Protein AF-A0AAV0AV71-F1 (afdb_monomer_lite)

Structure (mmCIF, N/CA/C/O backbone):
data_AF-A0AAV0AV71-F1
#
_entry.id   AF-A0AAV0AV71-F1
#
loop_
_atom_site.group_PDB
_atom_site.id
_atom_site.type_symbol
_atom_site.label_atom_id
_atom_site.label_alt_id
_atom_site.label_comp_id
_atom_site.label_asym_id
_atom_site.label_entity_id
_atom_site.label_seq_id
_atom_site.pdbx_PDB_ins_code
_atom_site.Cartn_x
_atom_site.Cartn_y
_atom_site.Cartn_z
_atom_site.occupancy
_atom_site.B_iso_or_equiv
_atom_site.auth_seq_id
_atom_site.auth_comp_id
_atom_site.auth_asym_id
_atom_site.auth_atom_id
_atom_site.pdbx_PDB_model_num
ATOM 1 N N . ILE A 1 1 ? -23.114 0.532 -5.809 1.00 61.94 1 ILE A N 1
ATOM 2 C CA . ILE A 1 1 ? -22.536 0.211 -4.481 1.00 61.94 1 ILE A CA 1
ATOM 3 C C . ILE A 1 1 ? -23.398 0.849 -3.396 1.00 61.94 1 ILE A C 1
ATOM 5 O O . ILE A 1 1 ? -23.941 0.120 -2.581 1.00 61.94 1 ILE A O 1
ATOM 9 N N . GLU A 1 2 ? -23.683 2.148 -3.500 1.00 75.94 2 GLU A N 1
ATOM 10 C CA . GLU A 1 2 ? -24.551 2.881 -2.557 1.00 75.94 2 GLU A CA 1
ATOM 11 C C . GLU A 1 2 ? -25.981 2.319 -2.423 1.00 75.94 2 GLU A C 1
ATOM 13 O O . GLU A 1 2 ? -26.553 2.338 -1.340 1.00 75.94 2 GLU A O 1
ATOM 18 N N . GLY A 1 3 ? -26.539 1.711 -3.478 1.00 77.56 3 GLY A N 1
ATOM 19 C CA . GLY A 1 3 ? -27.846 1.034 -3.416 1.00 77.56 3 GLY A CA 1
ATOM 20 C C . GLY A 1 3 ? -27.905 -0.210 -2.511 1.00 77.56 3 GLY A C 1
ATOM 21 O O . GLY A 1 3 ? -28.996 -0.680 -2.211 1.00 77.56 3 GLY A O 1
ATOM 22 N N . TYR A 1 4 ? -26.756 -0.731 -2.066 1.00 83.75 4 TYR A N 1
ATOM 23 C CA . TYR A 1 4 ? -26.654 -1.842 -1.109 1.00 83.75 4 TYR A CA 1
ATOM 24 C C . TYR A 1 4 ? -26.337 -1.366 0.320 1.00 83.75 4 TYR A C 1
ATOM 26 O O . TYR A 1 4 ? -26.006 -2.185 1.173 1.00 83.75 4 TYR A O 1
ATOM 34 N N . GLY A 1 5 ? -26.403 -0.053 0.587 1.00 84.62 5 GLY A N 1
ATOM 35 C CA . GLY A 1 5 ? -26.072 0.522 1.896 1.00 84.62 5 GLY A CA 1
ATOM 36 C C . GLY A 1 5 ? -24.572 0.561 2.199 1.00 84.62 5 GLY A C 1
ATOM 37 O O . GLY A 1 5 ? -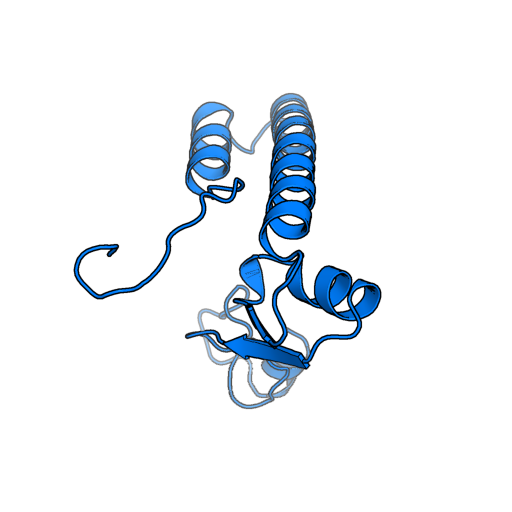2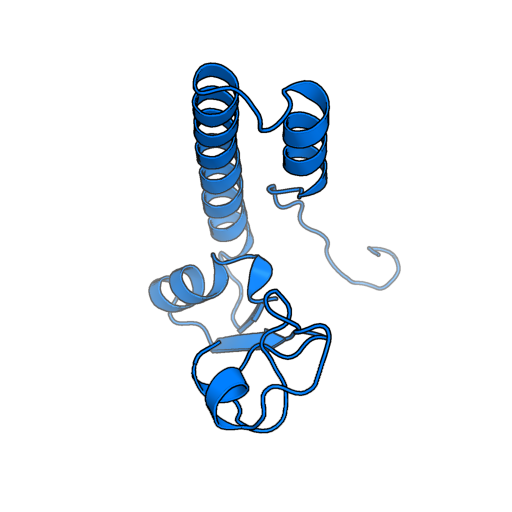4.186 0.670 3.357 1.00 84.62 5 GLY A O 1
ATOM 38 N N . ILE A 1 6 ? -23.725 0.447 1.171 1.00 86.94 6 ILE A N 1
ATOM 39 C CA . ILE A 1 6 ? -22.271 0.557 1.301 1.00 86.94 6 ILE A CA 1
ATOM 40 C C . ILE A 1 6 ? -21.872 1.971 0.895 1.00 86.94 6 ILE A C 1
ATOM 42 O O . ILE A 1 6 ? -22.034 2.352 -0.269 1.00 86.94 6 ILE A O 1
ATOM 46 N N . GLU A 1 7 ? -21.355 2.732 1.855 1.00 86.94 7 GLU A N 1
ATOM 47 C CA . GLU A 1 7 ? -20.792 4.056 1.608 1.00 86.94 7 GLU A CA 1
ATOM 48 C C . GLU A 1 7 ? -19.513 3.939 0.776 1.00 86.94 7 GLU A C 1
ATOM 50 O O . GLU A 1 7 ? -18.681 3.05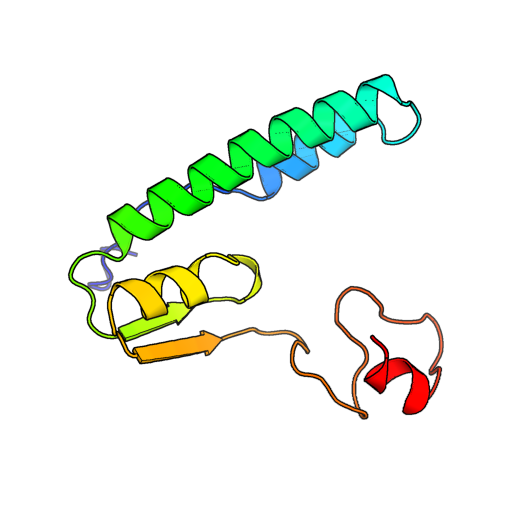4 0.990 1.00 86.94 7 GLU A O 1
ATOM 55 N N . PHE A 1 8 ? -19.365 4.834 -0.198 1.00 88.31 8 PHE A N 1
ATOM 56 C CA . PHE A 1 8 ? -18.184 4.908 -1.042 1.00 88.31 8 PHE A CA 1
ATOM 57 C C . PHE A 1 8 ? -17.476 6.236 -0.810 1.00 88.31 8 PHE A C 1
ATOM 59 O O . PHE A 1 8 ? -18.089 7.300 -0.874 1.00 88.31 8 PHE A O 1
ATOM 66 N N . VAL A 1 9 ? -16.166 6.169 -0.590 1.00 87.75 9 VAL A N 1
ATOM 67 C CA . VAL A 1 9 ? -15.307 7.348 -0.562 1.00 87.75 9 VAL A CA 1
ATOM 68 C C . VAL A 1 9 ? -14.185 7.147 -1.565 1.00 87.75 9 VAL A C 1
ATOM 70 O O . VAL A 1 9 ? -13.542 6.099 -1.608 1.00 87.75 9 VAL A O 1
ATOM 73 N N . GLU A 1 10 ? -13.972 8.159 -2.399 1.00 85.50 10 GLU A N 1
ATOM 74 C CA . GLU A 1 10 ? -12.948 8.125 -3.430 1.00 85.50 10 GLU A CA 1
ATOM 75 C C . GLU A 1 10 ? -11.554 8.307 -2.811 1.00 85.50 10 GLU A C 1
ATOM 77 O O . GLU A 1 10 ? -11.248 9.350 -2.229 1.00 85.50 10 GLU A O 1
ATOM 82 N N . ASN A 1 11 ? -10.684 7.314 -2.997 1.00 85.75 11 ASN A N 1
ATOM 83 C CA . ASN A 1 11 ? -9.255 7.436 -2.724 1.00 85.75 11 ASN A CA 1
ATOM 84 C C . ASN A 1 11 ? -8.485 7.636 -4.035 1.00 85.75 11 ASN A C 1
ATOM 86 O O . ASN A 1 11 ? -8.881 7.145 -5.093 1.00 85.75 11 ASN A O 1
ATOM 90 N N . ARG A 1 12 ? -7.371 8.370 -3.969 1.00 89.44 12 ARG A N 1
ATOM 91 C CA . ARG A 1 12 ? -6.429 8.494 -5.093 1.00 89.44 12 ARG A CA 1
ATOM 92 C C . ARG A 1 12 ? -5.539 7.252 -5.166 1.00 89.44 12 ARG A C 1
ATOM 94 O O . ARG A 1 12 ? -5.633 6.377 -4.315 1.00 89.44 12 ARG A O 1
ATOM 101 N N . GLY A 1 13 ? -4.660 7.194 -6.163 1.00 84.19 13 GLY A N 1
ATOM 102 C CA . GLY A 1 13 ? -3.708 6.096 -6.309 1.00 84.19 13 GLY A CA 1
ATOM 103 C C . GLY A 1 13 ? -4.180 4.992 -7.253 1.00 84.19 13 GLY A C 1
ATOM 104 O O . GLY A 1 13 ? -4.036 3.814 -6.941 1.00 84.19 13 GLY A O 1
ATOM 105 N N . ASP A 1 14 ? -4.752 5.351 -8.406 1.00 86.94 14 ASP A N 1
ATOM 106 C CA . ASP A 1 14 ? -5.084 4.363 -9.435 1.00 86.94 14 ASP A CA 1
ATOM 107 C C . ASP A 1 14 ? -3.787 3.852 -10.102 1.00 86.94 14 ASP A C 1
ATOM 109 O O . ASP A 1 14 ? -3.053 4.650 -10.702 1.00 86.94 14 ASP A O 1
ATOM 113 N N . PRO A 1 15 ? -3.467 2.545 -10.025 1.00 83.00 15 PRO A N 1
ATOM 114 C CA . PRO A 1 15 ? -2.289 1.983 -10.685 1.00 83.00 15 PRO A CA 1
ATOM 115 C C . PRO A 1 15 ? -2.337 2.111 -12.216 1.00 83.00 15 PRO A C 1
ATOM 117 O O . PRO A 1 15 ? -1.287 2.065 -12.863 1.00 83.00 15 PRO A O 1
ATOM 120 N N . ALA A 1 16 ? -3.514 2.307 -12.825 1.00 85.31 16 ALA A N 1
ATOM 121 C CA . ALA A 1 16 ? -3.629 2.521 -14.265 1.00 85.31 16 ALA A CA 1
ATOM 122 C C . ALA A 1 16 ? -2.930 3.805 -14.733 1.00 85.31 16 ALA A C 1
ATOM 124 O O . ALA A 1 16 ? -2.437 3.853 -15.862 1.00 85.31 16 ALA A O 1
ATOM 125 N N . GLU A 1 17 ? -2.836 4.828 -13.879 1.00 84.19 17 GLU A N 1
ATOM 126 C CA . GLU A 1 17 ? -2.076 6.044 -14.182 1.00 84.19 17 GLU A CA 1
ATOM 127 C C . GLU A 1 17 ? -0.582 5.742 -14.317 1.00 84.19 17 GLU A C 1
ATOM 129 O O . GLU A 1 17 ? 0.046 6.155 -15.293 1.00 84.19 17 GLU A O 1
ATOM 134 N N . LEU A 1 18 ? -0.028 4.948 -13.397 1.00 82.62 18 LEU A N 1
ATOM 135 C CA . LEU A 1 18 ? 1.374 4.530 -13.438 1.00 82.62 18 LEU A CA 1
ATOM 136 C C . LEU A 1 18 ? 1.664 3.639 -14.648 1.00 82.62 18 LEU A C 1
ATOM 138 O O . LEU A 1 18 ? 2.655 3.853 -15.348 1.00 82.62 18 LEU A O 1
ATOM 142 N N . MET A 1 19 ? 0.777 2.685 -14.950 1.00 83.56 19 MET A N 1
ATOM 143 C CA . MET A 1 19 ? 0.937 1.806 -16.114 1.00 83.56 19 MET A CA 1
ATOM 144 C C . MET A 1 19 ? 0.974 2.593 -17.427 1.00 83.56 19 MET A C 1
ATOM 146 O O . MET A 1 19 ? 1.820 2.323 -18.279 1.00 83.56 19 MET A O 1
ATOM 150 N N . LYS A 1 20 ? 0.112 3.608 -17.580 1.00 84.94 20 LYS A N 1
ATOM 151 C CA . LYS A 1 20 ? 0.112 4.479 -18.767 1.00 84.94 20 LYS A CA 1
ATOM 152 C C . LYS A 1 20 ? 1.451 5.191 -18.941 1.00 84.94 20 LYS A C 1
ATOM 154 O O . LYS A 1 20 ? 1.976 5.220 -20.050 1.00 84.94 20 LYS A O 1
ATOM 159 N N . ILE A 1 21 ? 2.025 5.717 -17.860 1.00 80.88 21 ILE A N 1
ATOM 160 C CA . ILE A 1 21 ? 3.314 6.421 -17.906 1.00 80.88 21 ILE A CA 1
ATOM 161 C C . ILE A 1 21 ? 4.439 5.462 -18.321 1.00 80.88 21 ILE A C 1
ATOM 163 O O . ILE A 1 21 ? 5.249 5.804 -19.183 1.00 80.88 21 ILE A O 1
ATOM 167 N N . CYS A 1 22 ? 4.460 4.243 -17.775 1.00 80.00 22 CYS A N 1
ATOM 168 C CA . CYS A 1 22 ? 5.459 3.233 -18.132 1.00 80.00 22 CYS A CA 1
ATOM 169 C C . CYS A 1 22 ? 5.386 2.812 -19.610 1.00 80.00 22 CYS A C 1
ATOM 171 O O . CYS A 1 22 ? 6.425 2.562 -20.223 1.00 80.00 22 CYS A O 1
ATOM 173 N N . ILE A 1 23 ? 4.182 2.766 -20.193 1.00 80.69 23 ILE A N 1
ATOM 174 C CA . ILE A 1 23 ? 3.976 2.443 -21.615 1.00 80.69 23 ILE A CA 1
ATOM 175 C C . ILE A 1 23 ? 4.430 3.598 -22.516 1.00 80.69 23 ILE A C 1
ATOM 177 O O . ILE A 1 23 ? 5.088 3.359 -23.525 1.00 80.69 23 ILE A O 1
ATOM 181 N N . ILE A 1 24 ? 4.092 4.840 -22.156 1.00 75.38 24 ILE A N 1
ATOM 182 C CA . ILE A 1 24 ? 4.370 6.023 -22.987 1.00 75.38 24 ILE A CA 1
ATOM 183 C C . ILE A 1 24 ? 5.866 6.351 -23.012 1.00 75.38 24 ILE A C 1
ATOM 185 O O . ILE A 1 24 ? 6.413 6.635 -24.076 1.00 75.38 24 ILE A O 1
ATOM 189 N N . ASN A 1 25 ? 6.538 6.299 -21.859 1.00 70.19 25 ASN A N 1
ATOM 190 C CA . ASN A 1 25 ? 7.910 6.796 -21.747 1.00 70.19 25 ASN A CA 1
ATOM 191 C C . ASN A 1 25 ? 8.980 5.765 -22.131 1.00 70.19 25 ASN A C 1
ATOM 193 O O . ASN A 1 25 ? 10.116 6.155 -22.411 1.00 70.19 25 ASN A O 1
ATOM 197 N N . GLY A 1 26 ? 8.636 4.471 -22.142 1.00 62.53 26 GLY A N 1
ATOM 198 C CA . GLY A 1 26 ? 9.579 3.368 -22.330 1.00 62.53 26 GLY A CA 1
ATOM 199 C C . GLY A 1 26 ? 10.613 3.273 -21.197 1.00 62.53 26 GLY A C 1
ATOM 200 O O . GLY A 1 26 ? 11.224 4.254 -20.777 1.00 62.53 26 GLY A O 1
ATOM 201 N N . MET A 1 27 ? 10.875 2.070 -20.687 1.00 62.56 27 MET A N 1
ATOM 202 C CA . MET A 1 27 ? 11.788 1.884 -19.545 1.00 62.56 27 MET A CA 1
ATOM 203 C C . MET A 1 27 ? 13.289 1.915 -19.896 1.00 62.56 27 MET A C 1
ATOM 205 O O . MET A 1 27 ? 14.121 1.467 -19.113 1.00 62.56 27 MET A O 1
ATOM 209 N N . TYR A 1 28 ? 13.670 2.439 -21.061 1.00 63.88 28 TYR A N 1
ATOM 210 C CA . TYR A 1 28 ? 14.999 2.191 -21.634 1.00 63.88 28 TYR A CA 1
ATOM 211 C C . TYR A 1 28 ? 15.978 3.367 -21.525 1.00 63.88 28 TYR A C 1
ATOM 213 O O . TYR A 1 28 ? 17.143 3.227 -21.889 1.00 63.88 28 TYR A O 1
ATOM 221 N N . THR A 1 29 ? 15.548 4.529 -21.023 1.00 75.38 29 THR A N 1
ATOM 222 C CA . THR A 1 29 ? 16.395 5.732 -20.953 1.00 75.38 29 THR A CA 1
ATOM 223 C C . THR A 1 29 ? 16.391 6.342 -19.552 1.00 75.38 29 THR A C 1
ATOM 225 O O . THR A 1 29 ? 15.352 6.434 -18.904 1.00 75.38 29 THR A O 1
ATOM 228 N N . LEU A 1 30 ? 17.554 6.816 -19.087 1.00 77.38 30 LEU A N 1
ATOM 229 C CA . LEU A 1 30 ? 17.725 7.461 -17.772 1.00 77.38 30 LEU A CA 1
ATOM 230 C C . LEU A 1 30 ? 16.772 8.649 -17.551 1.00 77.38 30 LEU A C 1
ATOM 232 O O . LEU A 1 30 ? 16.270 8.840 -16.444 1.00 77.38 30 LEU A O 1
ATOM 236 N N . ALA A 1 31 ? 16.500 9.429 -18.602 1.00 79.94 31 ALA A N 1
ATOM 237 C CA . ALA A 1 31 ? 15.541 10.531 -18.552 1.00 79.94 31 ALA A CA 1
ATOM 238 C C . ALA A 1 31 ? 14.110 10.030 -18.279 1.00 79.94 31 ALA A C 1
ATOM 240 O O . ALA A 1 31 ? 13.449 10.551 -17.382 1.00 79.94 31 ALA A O 1
ATOM 241 N N . SER A 1 32 ? 13.681 8.968 -18.971 1.00 74.25 32 SER A N 1
ATOM 242 C CA . SER A 1 32 ? 12.376 8.326 -18.771 1.00 74.25 32 SER A CA 1
ATOM 243 C C . SER A 1 32 ? 12.225 7.756 -17.361 1.00 74.25 32 SER A C 1
ATOM 245 O O . SER A 1 32 ? 11.197 7.972 -16.725 1.00 74.25 32 SER A O 1
ATOM 247 N N . ILE A 1 33 ? 13.259 7.090 -16.830 1.00 81.81 33 ILE A N 1
ATOM 248 C CA . ILE A 1 33 ? 13.255 6.562 -15.452 1.00 81.81 33 ILE A CA 1
ATOM 249 C C . ILE A 1 33 ? 13.086 7.698 -14.441 1.00 81.81 33 ILE A C 1
ATOM 251 O O . ILE A 1 33 ? 12.268 7.600 -13.527 1.00 81.81 33 ILE A O 1
ATOM 255 N N . ARG A 1 34 ? 13.828 8.799 -14.613 1.00 85.00 34 ARG A N 1
ATOM 256 C CA . ARG A 1 34 ? 13.714 9.967 -13.731 1.00 85.00 34 ARG A CA 1
ATOM 257 C C . ARG A 1 34 ? 12.304 10.553 -13.759 1.00 85.00 34 ARG A C 1
ATOM 259 O O . ARG A 1 34 ? 11.766 10.880 -12.705 1.00 85.00 34 ARG A O 1
ATOM 266 N N . GLU A 1 35 ? 11.709 10.677 -14.939 1.00 82.88 35 GLU A N 1
ATOM 267 C CA . GLU A 1 35 ? 10.358 11.217 -15.089 1.00 82.88 35 GLU A CA 1
ATOM 268 C C . GLU A 1 35 ? 9.294 10.311 -14.449 1.00 82.88 35 GLU A C 1
ATOM 270 O O . GLU A 1 35 ? 8.453 10.799 -13.689 1.00 82.88 35 GLU A O 1
ATOM 275 N N . VAL A 1 36 ? 9.379 8.995 -14.678 1.00 84.75 36 VAL A N 1
ATOM 276 C CA . VAL A 1 36 ? 8.492 7.991 -14.064 1.00 84.75 36 VAL A CA 1
ATOM 277 C C . VAL A 1 36 ? 8.583 8.062 -12.541 1.00 84.75 36 VAL A C 1
ATOM 279 O O . VAL A 1 36 ? 7.555 8.127 -11.871 1.00 84.75 36 VAL A O 1
ATOM 282 N N . LEU A 1 37 ? 9.799 8.120 -11.986 1.00 85.81 37 LEU A N 1
ATOM 283 C CA . LEU A 1 37 ? 10.005 8.225 -10.540 1.00 85.81 37 LEU A CA 1
ATOM 284 C C . LEU A 1 37 ? 9.406 9.515 -9.974 1.00 85.81 37 LEU A C 1
ATOM 286 O O . LEU A 1 37 ? 8.698 9.468 -8.972 1.00 85.81 37 LEU A O 1
ATOM 290 N N . CYS A 1 38 ? 9.629 10.666 -10.615 1.00 88.06 38 CYS A N 1
ATOM 291 C CA . CYS A 1 38 ? 9.038 11.931 -10.169 1.00 88.06 38 CYS A CA 1
ATOM 292 C C . CYS A 1 38 ? 7.504 11.869 -10.131 1.00 88.06 38 CYS A C 1
ATOM 294 O O . CYS A 1 38 ? 6.896 12.350 -9.175 1.00 88.06 38 CYS A O 1
ATOM 296 N N . LYS A 1 39 ? 6.870 11.258 -11.138 1.00 87.44 39 LYS A N 1
ATOM 297 C CA . LYS A 1 39 ? 5.412 11.079 -11.168 1.00 87.44 39 LYS A CA 1
ATOM 298 C C . LYS A 1 39 ? 4.927 10.065 -10.136 1.00 87.44 39 LYS A C 1
ATOM 300 O O . LYS A 1 39 ? 3.901 10.310 -9.506 1.00 87.44 39 LYS A O 1
ATOM 305 N N . PHE A 1 40 ? 5.677 8.987 -9.919 1.00 88.81 40 PHE A N 1
ATOM 306 C CA . PHE A 1 40 ? 5.377 7.988 -8.897 1.00 88.81 40 PHE A CA 1
ATOM 307 C C . PHE A 1 40 ? 5.329 8.597 -7.494 1.00 88.81 40 PHE A C 1
ATOM 309 O O . PHE A 1 40 ? 4.388 8.334 -6.755 1.00 88.81 40 PHE A O 1
ATOM 316 N N . TRP A 1 41 ? 6.280 9.467 -7.144 1.00 90.12 41 TRP A N 1
ATOM 317 C CA . TRP A 1 41 ? 6.280 10.129 -5.836 1.00 90.12 41 TRP A CA 1
ATOM 318 C C . TRP A 1 41 ? 5.057 11.022 -5.622 1.00 90.12 41 TRP A C 1
ATOM 320 O O . TRP A 1 41 ? 4.452 10.980 -4.556 1.00 90.12 41 TRP A O 1
ATOM 330 N N . VAL A 1 42 ? 4.656 11.789 -6.641 1.00 91.56 42 VAL A N 1
ATOM 331 C CA . VAL A 1 42 ? 3.446 12.630 -6.573 1.00 91.56 42 VAL A CA 1
ATOM 332 C C . VAL A 1 42 ? 2.187 11.772 -6.439 1.00 91.56 42 VAL A C 1
ATOM 334 O O . VAL A 1 42 ? 1.299 12.079 -5.645 1.00 91.56 42 VAL A O 1
ATOM 337 N N . TRP A 1 43 ? 2.119 10.677 -7.195 1.00 92.38 43 TRP A N 1
ATOM 338 C CA . TRP A 1 43 ? 1.029 9.710 -7.105 1.00 92.38 43 TRP A CA 1
ATOM 339 C C . TRP A 1 43 ? 0.954 9.085 -5.704 1.00 92.38 43 TRP A C 1
ATOM 341 O O . TRP A 1 43 ? -0.121 9.068 -5.102 1.00 92.38 43 TRP A O 1
ATOM 351 N N . LEU A 1 44 ? 2.094 8.669 -5.145 1.00 91.94 44 LEU A N 1
ATOM 352 C CA . LEU A 1 44 ? 2.176 8.054 -3.821 1.00 91.94 44 LEU A CA 1
ATOM 353 C C . LEU A 1 44 ? 1.751 9.035 -2.723 1.00 91.94 44 LEU A C 1
ATOM 355 O O . LEU A 1 44 ? 0.949 8.679 -1.865 1.00 91.94 44 LEU A O 1
ATOM 359 N N . ASP A 1 45 ? 2.222 10.281 -2.781 1.00 92.75 45 ASP A N 1
ATOM 360 C CA . ASP A 1 45 ? 1.827 11.327 -1.832 1.00 92.75 45 ASP A CA 1
ATOM 361 C C . ASP A 1 45 ? 0.310 11.577 -1.873 1.00 92.75 45 ASP A C 1
ATOM 363 O O . ASP A 1 45 ? -0.366 11.614 -0.841 1.00 92.75 45 ASP A O 1
ATOM 367 N N . SER A 1 46 ? -0.269 11.628 -3.078 1.00 92.56 46 SER A N 1
ATOM 368 C CA . SER A 1 46 ? -1.717 11.792 -3.243 1.00 92.56 46 SER A CA 1
ATOM 369 C C . SER A 1 46 ? -2.523 10.624 -2.650 1.00 92.56 46 SER A C 1
ATOM 371 O O . SER A 1 46 ? -3.569 10.847 -2.024 1.00 92.56 46 SER A O 1
ATOM 373 N N . LEU A 1 47 ? -2.029 9.387 -2.786 1.00 92.75 47 LEU A N 1
ATOM 374 C CA . LEU A 1 47 ? -2.619 8.186 -2.190 1.00 92.75 47 LEU A CA 1
ATOM 375 C C . LEU A 1 47 ? -2.560 8.243 -0.657 1.00 92.75 47 LEU A C 1
ATOM 377 O O . LEU A 1 47 ? -3.574 7.997 -0.001 1.00 92.75 47 LEU A O 1
ATOM 381 N N . LEU A 1 48 ? -1.412 8.609 -0.080 1.00 92.25 48 LEU A N 1
ATOM 382 C CA . LEU A 1 48 ? -1.221 8.688 1.374 1.00 92.25 48 LEU A CA 1
ATOM 383 C C . LEU A 1 48 ? -2.126 9.753 2.010 1.00 92.25 48 LEU A C 1
ATOM 385 O O . LEU A 1 48 ? -2.845 9.471 2.973 1.00 92.25 48 LEU A O 1
ATOM 389 N N . VAL A 1 49 ? -2.148 10.964 1.441 1.00 93.06 49 VAL A N 1
ATOM 390 C CA . VAL A 1 49 ? -2.943 12.086 1.965 1.00 93.06 49 VAL A CA 1
ATOM 391 C C . VAL A 1 49 ? -4.443 11.821 1.847 1.00 93.06 49 VAL A C 1
ATOM 393 O O . VAL A 1 49 ? -5.194 12.155 2.768 1.00 93.06 49 VAL A O 1
ATOM 396 N N . SER A 1 50 ? -4.899 11.242 0.731 1.00 93.12 50 SER A N 1
ATOM 397 C CA . SER A 1 50 ? -6.316 10.889 0.565 1.00 93.12 50 SER A CA 1
ATOM 398 C C . SER A 1 50 ? -6.721 9.773 1.526 1.00 93.12 50 SER A C 1
ATOM 400 O O . SER A 1 50 ? -7.658 9.970 2.294 1.00 93.12 50 SER A O 1
ATOM 402 N N . SER A 1 51 ? -5.950 8.682 1.592 1.00 92.56 51 SER A N 1
AT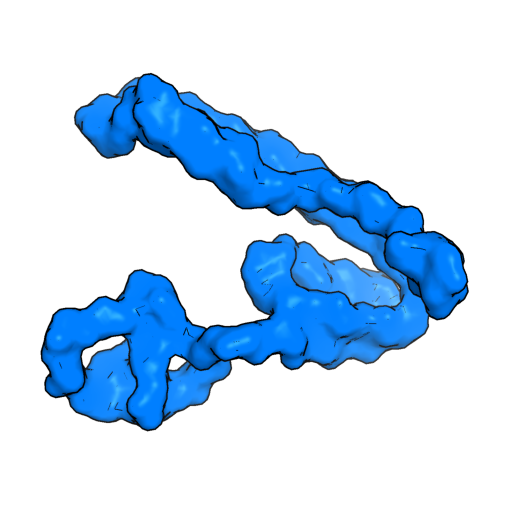OM 403 C CA . SER A 1 51 ? -6.229 7.551 2.489 1.00 92.56 51 SER A CA 1
ATOM 404 C C . SER A 1 51 ? -6.343 7.987 3.952 1.00 92.56 51 SER A C 1
ATOM 406 O O . SER A 1 51 ? -7.291 7.604 4.637 1.00 92.56 51 SER A O 1
ATOM 408 N N . TYR A 1 52 ? -5.431 8.842 4.429 1.00 92.00 52 TYR A N 1
ATOM 409 C CA . TYR A 1 52 ? -5.475 9.343 5.805 1.00 92.00 52 TYR A CA 1
ATOM 410 C C . TYR A 1 52 ? -6.736 10.167 6.093 1.00 92.00 52 TYR A C 1
ATOM 412 O O . TYR A 1 52 ? -7.343 10.008 7.150 1.00 92.00 52 TYR A O 1
ATOM 420 N N . LYS A 1 53 ? -7.158 11.038 5.165 1.00 92.56 53 LYS A N 1
ATOM 421 C CA . LYS A 1 53 ? -8.382 11.840 5.328 1.00 92.56 53 LYS A CA 1
ATOM 422 C C . LYS A 1 53 ? -9.626 10.956 5.393 1.00 92.56 53 LYS A C 1
ATOM 424 O O . LYS A 1 53 ? -10.473 11.201 6.245 1.00 92.56 53 LYS A O 1
ATOM 429 N N . THR A 1 54 ? -9.697 9.937 4.541 1.00 90.44 54 THR A N 1
ATOM 430 C CA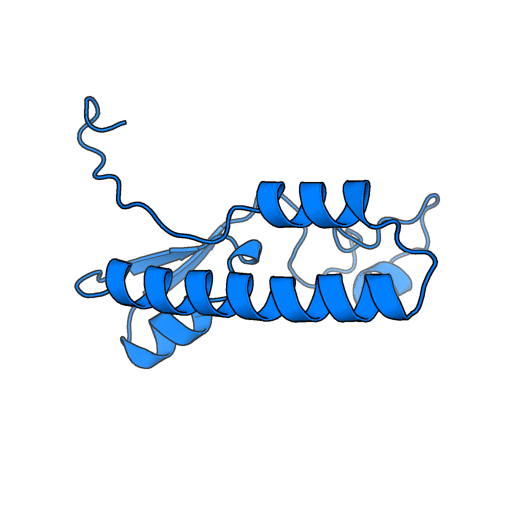 . THR A 1 54 ? -10.836 9.016 4.445 1.00 90.44 54 THR A CA 1
ATOM 431 C C . THR A 1 54 ? -10.978 8.113 5.669 1.00 90.44 54 THR A C 1
ATOM 433 O O . THR A 1 54 ? -12.090 7.803 6.078 1.00 90.44 54 THR A O 1
ATOM 436 N N . CYS A 1 55 ? -9.868 7.713 6.297 1.00 90.62 55 CYS A N 1
ATOM 437 C CA . CYS A 1 55 ? -9.904 6.806 7.450 1.00 90.62 55 CYS A CA 1
ATOM 438 C C . CYS A 1 55 ? -10.271 7.496 8.778 1.00 90.62 55 CYS A C 1
ATOM 440 O O . CYS A 1 55 ? -10.485 6.813 9.784 1.00 90.62 55 CYS A O 1
ATOM 442 N N . LYS A 1 56 ? -10.345 8.834 8.824 1.00 89.50 56 LYS A N 1
ATOM 443 C CA . LYS A 1 56 ? -10.690 9.562 10.055 1.00 89.50 56 LYS A CA 1
ATOM 444 C C . LYS A 1 56 ? -12.114 9.239 10.502 1.00 89.50 56 LYS A C 1
ATOM 446 O O . LYS A 1 56 ? -13.064 9.461 9.764 1.00 89.50 56 LYS A O 1
ATOM 451 N N . GLY A 1 57 ? -12.248 8.783 11.747 1.00 87.81 57 GLY A N 1
ATOM 452 C CA . GLY A 1 57 ? -13.538 8.426 12.345 1.00 87.81 57 GLY A CA 1
ATOM 453 C C . GLY A 1 57 ? -13.933 6.958 12.169 1.00 87.81 57 GLY A C 1
ATOM 454 O O . GLY A 1 57 ? -14.991 6.566 12.649 1.00 87.81 57 GLY A O 1
ATOM 455 N N . THR A 1 58 ? -13.091 6.139 11.532 1.00 90.69 58 THR A N 1
ATOM 456 C CA . THR A 1 58 ? -13.277 4.681 11.484 1.00 90.69 58 THR A CA 1
ATOM 457 C C . THR A 1 58 ? -12.727 4.016 12.749 1.00 90.69 58 THR A C 1
ATOM 459 O O . THR A 1 58 ? -11.816 4.544 13.380 1.00 90.69 58 THR A O 1
ATOM 462 N N . ASN A 1 59 ? -13.279 2.862 13.140 1.00 92.19 59 ASN A N 1
ATOM 463 C CA . ASN A 1 59 ? -12.806 2.088 14.302 1.00 92.19 59 ASN A CA 1
ATOM 464 C C . ASN A 1 59 ? -11.971 0.857 13.917 1.00 92.19 59 ASN A C 1
ATOM 466 O O . ASN A 1 59 ? -11.219 0.335 14.738 1.00 92.19 59 ASN A O 1
ATOM 470 N N . ILE A 1 60 ? -12.150 0.357 12.693 1.00 93.38 60 ILE A N 1
ATOM 471 C CA . ILE A 1 60 ? -11.497 -0.843 12.167 1.00 93.38 60 ILE A CA 1
ATOM 472 C C . ILE A 1 60 ? -11.124 -0.557 10.716 1.00 93.38 60 ILE A C 1
ATOM 474 O O . ILE A 1 60 ? -11.959 -0.061 9.957 1.00 93.38 60 ILE A O 1
ATOM 478 N N . LEU A 1 61 ? -9.897 -0.904 10.329 1.00 93.62 61 LEU A N 1
ATOM 479 C CA . LEU A 1 61 ? -9.415 -0.791 8.959 1.00 93.62 61 LEU A CA 1
ATOM 480 C C . LEU A 1 61 ? -9.120 -2.175 8.376 1.00 93.62 61 LEU A C 1
ATOM 482 O O . LEU A 1 61 ? -8.288 -2.919 8.897 1.00 93.62 61 LEU A O 1
ATOM 486 N N . PHE A 1 62 ? -9.774 -2.486 7.258 1.00 93.62 62 PHE A N 1
ATOM 487 C CA . PHE A 1 62 ? -9.398 -3.590 6.379 1.00 93.62 62 PHE A CA 1
ATOM 488 C C . PHE A 1 62 ? -8.660 -3.016 5.176 1.00 93.62 62 PHE A C 1
ATOM 490 O O . PHE A 1 62 ? -9.196 -2.174 4.458 1.00 93.62 62 PHE A O 1
ATOM 497 N N . GLU A 1 63 ? -7.435 -3.470 4.953 1.00 93.06 63 GLU A N 1
ATOM 498 C CA . GLU A 1 63 ? -6.579 -2.966 3.885 1.00 93.06 63 GLU A CA 1
ATOM 499 C C . GLU A 1 63 ? -6.044 -4.118 3.033 1.00 93.06 63 GLU A C 1
ATOM 501 O O . GLU A 1 63 ? -5.673 -5.181 3.537 1.00 93.06 63 GLU A O 1
ATOM 506 N N . SER A 1 64 ? -5.944 -3.876 1.728 1.00 92.00 64 SER A N 1
ATOM 507 C CA . SER A 1 64 ? -5.049 -4.647 0.873 1.00 92.00 64 SER A CA 1
ATOM 508 C C . SER A 1 64 ? -3.620 -4.143 1.077 1.00 92.00 64 SER A C 1
ATOM 510 O O . SER A 1 64 ? -3.398 -2.944 0.920 1.00 92.00 64 SER A O 1
ATOM 512 N N . PRO A 1 65 ? -2.625 -5.006 1.344 1.00 88.25 65 PRO A N 1
ATOM 513 C CA . PRO A 1 65 ? -1.245 -4.572 1.573 1.00 88.25 65 PRO A CA 1
ATOM 514 C C . PRO A 1 65 ? -0.629 -3.807 0.387 1.00 88.25 65 PRO A C 1
ATOM 516 O O . PRO A 1 65 ? 0.373 -3.117 0.556 1.00 88.25 65 PRO A O 1
ATOM 519 N N . SER A 1 66 ? -1.230 -3.890 -0.804 1.00 86.56 66 SER A N 1
ATOM 520 C CA . SER A 1 66 ? -0.856 -3.093 -1.976 1.00 86.56 66 SER A CA 1
ATOM 521 C C . SER A 1 66 ? -1.084 -1.586 -1.811 1.00 86.56 66 SER A C 1
ATOM 523 O O . SER A 1 66 ? -0.476 -0.804 -2.538 1.00 86.56 66 SER A O 1
ATOM 525 N N . THR A 1 67 ? -1.975 -1.164 -0.909 1.00 86.56 67 THR A N 1
ATOM 526 C CA . THR A 1 67 ? -2.277 0.253 -0.662 1.00 86.56 67 THR A CA 1
ATOM 527 C C . THR A 1 67 ? -1.175 0.932 0.160 1.00 86.56 67 THR A C 1
ATOM 529 O O . THR A 1 67 ? -1.011 2.148 0.061 1.00 86.56 67 THR A O 1
ATOM 532 N N . MET A 1 68 ? -0.366 0.158 0.895 1.00 88.44 68 MET A N 1
ATOM 533 C CA . MET A 1 68 ? 0.827 0.552 1.667 1.00 88.44 68 MET A CA 1
ATOM 534 C C . MET A 1 68 ? 0.563 1.487 2.859 1.00 88.44 68 MET A C 1
ATOM 536 O O . MET A 1 68 ? 1.319 1.484 3.828 1.00 88.44 68 MET A O 1
ATOM 540 N N . SER A 1 69 ? -0.493 2.295 2.806 1.00 91.62 69 SER A N 1
ATOM 541 C CA . SER A 1 69 ? -0.782 3.358 3.766 1.00 91.62 69 SER A CA 1
ATOM 542 C C . SER A 1 69 ? -1.447 2.860 5.049 1.00 91.62 69 SER A C 1
ATOM 544 O O . SER A 1 69 ? -1.321 3.511 6.089 1.00 91.62 69 SER A O 1
ATOM 546 N N . GLY A 1 70 ? -2.138 1.715 4.995 1.00 90.88 70 GLY A N 1
ATOM 547 C CA . GLY A 1 70 ? -3.062 1.303 6.051 1.00 90.88 70 GLY A CA 1
ATOM 548 C C . GLY A 1 70 ? -2.383 1.108 7.400 1.00 90.88 70 GLY A C 1
ATOM 549 O O . GLY A 1 70 ? -2.864 1.644 8.393 1.00 90.88 70 GLY A O 1
ATOM 550 N N . ILE A 1 71 ? -1.226 0.441 7.425 1.00 93.38 71 ILE A N 1
ATOM 551 C CA . ILE A 1 71 ? -0.491 0.168 8.670 1.00 93.38 71 ILE A CA 1
ATOM 552 C C . ILE A 1 71 ? -0.126 1.451 9.436 1.00 93.38 71 ILE A C 1
ATOM 554 O O . ILE A 1 71 ? -0.344 1.538 10.643 1.00 93.38 71 ILE A O 1
ATOM 558 N N . HIS A 1 72 ? 0.360 2.475 8.732 1.00 93.62 72 HIS A N 1
ATOM 559 C CA . HIS A 1 72 ? 0.761 3.743 9.342 1.00 93.62 72 HIS A CA 1
ATOM 560 C C . HIS A 1 72 ? -0.447 4.555 9.809 1.00 93.62 72 HIS A C 1
ATOM 562 O O . HIS A 1 72 ? -0.416 5.187 10.863 1.00 93.62 72 HIS A O 1
ATOM 568 N N . ILE A 1 73 ? -1.537 4.523 9.039 1.00 93.31 73 ILE A N 1
ATOM 569 C CA . ILE A 1 73 ? -2.783 5.197 9.409 1.00 93.31 73 ILE A CA 1
ATOM 570 C C . ILE A 1 73 ? -3.361 4.570 10.680 1.00 93.31 73 ILE A C 1
ATOM 572 O O . ILE A 1 73 ? -3.764 5.300 11.585 1.00 93.31 73 ILE A O 1
ATOM 576 N N . THR A 1 74 ? -3.372 3.237 10.774 1.00 94.56 74 THR A N 1
ATOM 577 C CA . THR A 1 74 ? -3.886 2.547 11.962 1.00 94.56 74 THR A CA 1
ATOM 578 C C . THR A 1 74 ? -3.042 2.776 13.202 1.00 94.56 74 THR A C 1
ATOM 580 O O . THR A 1 74 ? -3.602 2.881 14.287 1.00 94.56 74 THR A O 1
ATOM 583 N N . GLU A 1 75 ? -1.724 2.906 13.041 1.00 94.56 75 GLU A N 1
ATOM 584 C CA . GLU A 1 75 ? -0.811 3.226 14.139 1.00 94.56 75 GLU A CA 1
ATOM 585 C C . GLU A 1 75 ? -1.098 4.622 14.708 1.00 94.56 75 GLU A C 1
ATOM 587 O O . GLU A 1 75 ? -1.215 4.780 15.918 1.00 94.56 75 GLU A O 1
ATOM 592 N N . VAL A 1 76 ? -1.297 5.625 13.845 1.00 94.06 76 VAL A N 1
ATOM 593 C CA . VAL A 1 76 ? -1.586 7.008 14.271 1.00 94.06 76 VAL A CA 1
ATOM 594 C C . VAL A 1 76 ? -2.990 7.165 14.861 1.00 94.06 76 VAL A C 1
ATOM 596 O O . VAL A 1 76 ? -3.194 7.996 15.743 1.00 94.06 76 VAL A O 1
ATOM 599 N N . LEU A 1 77 ? -3.974 6.422 14.349 1.00 93.50 77 LEU A N 1
ATOM 600 C CA . LEU A 1 77 ? -5.362 6.492 14.820 1.00 93.50 77 LEU A CA 1
ATOM 601 C C . LEU A 1 77 ? -5.661 5.533 15.984 1.00 93.50 77 LEU A C 1
ATOM 603 O O . LEU A 1 77 ? -6.756 5.604 16.533 1.00 93.50 77 LEU A O 1
ATOM 607 N N . GLU A 1 78 ? -4.718 4.656 16.344 1.00 94.00 78 GLU A N 1
ATOM 608 C CA . GLU A 1 78 ? -4.868 3.612 17.370 1.00 94.00 78 GLU A CA 1
ATOM 609 C C . GLU A 1 78 ? -6.089 2.698 17.137 1.00 94.00 78 GLU A C 1
ATOM 611 O O . GLU A 1 78 ? -6.830 2.345 18.056 1.00 94.00 78 GLU A O 1
ATOM 616 N N . ILE A 1 79 ? -6.304 2.301 15.879 1.00 94.69 79 ILE A N 1
ATOM 617 C CA . ILE A 1 79 ? -7.435 1.454 15.465 1.00 94.69 79 ILE A CA 1
ATOM 618 C C . ILE A 1 79 ? -6.994 0.045 15.067 1.00 94.69 79 ILE A C 1
ATOM 620 O O . ILE A 1 79 ? -5.831 -0.210 14.758 1.00 94.69 79 ILE A O 1
ATOM 624 N N . LEU A 1 80 ? -7.950 -0.887 15.043 1.00 94.94 80 LEU A N 1
ATOM 625 C CA . LEU A 1 80 ? -7.682 -2.276 14.681 1.00 94.94 80 LEU A CA 1
ATOM 626 C C . LEU A 1 80 ? -7.384 -2.410 13.182 1.00 94.94 80 LEU A C 1
ATOM 628 O O . LEU A 1 80 ? -8.112 -1.872 12.346 1.00 94.94 80 LEU A O 1
ATOM 632 N N . TYR A 1 81 ? -6.344 -3.176 12.855 1.00 94.75 81 TYR A N 1
ATOM 633 C CA . TYR A 1 81 ? -5.835 -3.338 11.497 1.00 94.75 81 TYR A CA 1
ATOM 634 C C . TYR A 1 81 ? -5.921 -4.788 11.020 1.00 94.75 81 TYR A C 1
ATOM 636 O O . TYR A 1 81 ? -5.410 -5.701 11.673 1.00 94.75 81 TYR A O 1
ATOM 644 N N . PHE A 1 82 ? -6.508 -4.987 9.842 1.00 94.81 82 PHE A N 1
ATOM 645 C CA . PHE A 1 82 ? -6.552 -6.272 9.155 1.00 94.81 82 PHE A CA 1
ATOM 646 C C . PHE A 1 82 ? -6.016 -6.152 7.733 1.00 94.81 82 PHE A C 1
ATOM 648 O O . PHE A 1 82 ? -6.394 -5.254 6.982 1.00 94.81 82 PHE A O 1
ATOM 655 N N . ARG A 1 83 ? -5.190 -7.126 7.339 1.00 93.50 83 ARG A N 1
ATOM 656 C CA . ARG A 1 83 ? -4.745 -7.298 5.955 1.00 93.50 83 ARG A CA 1
ATOM 657 C C . ARG A 1 83 ? -5.602 -8.343 5.261 1.00 93.50 83 ARG A C 1
ATOM 659 O O . ARG A 1 83 ? -5.701 -9.469 5.743 1.00 93.50 83 ARG A O 1
ATOM 666 N N . ALA A 1 84 ? -6.168 -7.985 4.117 1.00 93.62 84 ALA A N 1
ATOM 667 C CA . ALA A 1 84 ? -6.907 -8.896 3.256 1.00 93.62 84 ALA A CA 1
ATOM 668 C C . ALA A 1 84 ? -6.316 -8.848 1.847 1.00 93.62 84 ALA A C 1
ATOM 670 O O . ALA A 1 84 ? -6.310 -7.803 1.201 1.00 93.62 84 ALA A O 1
ATOM 671 N N . PHE A 1 85 ? -5.810 -9.982 1.366 1.00 93.00 85 PHE A N 1
ATOM 672 C CA . PHE A 1 85 ? -5.237 -10.079 0.030 1.00 93.00 85 PHE A CA 1
ATOM 673 C C . PHE A 1 85 ? -5.529 -11.443 -0.583 1.00 93.00 85 PHE A C 1
ATOM 675 O O . PHE A 1 85 ? -5.581 -12.449 0.120 1.00 93.00 85 PHE A O 1
ATOM 682 N N . THR A 1 86 ? -5.737 -11.474 -1.897 1.00 92.12 86 THR A N 1
ATOM 683 C CA . THR A 1 86 ? -6.113 -12.689 -2.639 1.00 92.12 86 THR A CA 1
ATOM 684 C C . THR A 1 86 ? -4.910 -13.504 -3.110 1.00 92.12 86 THR A C 1
ATOM 686 O O . THR A 1 86 ? -5.079 -14.542 -3.744 1.00 92.12 86 THR A O 1
ATOM 689 N N . MET A 1 87 ? -3.696 -13.037 -2.822 1.00 91.44 87 MET A N 1
ATOM 690 C CA . MET A 1 87 ? -2.438 -13.578 -3.326 1.00 91.44 87 MET A CA 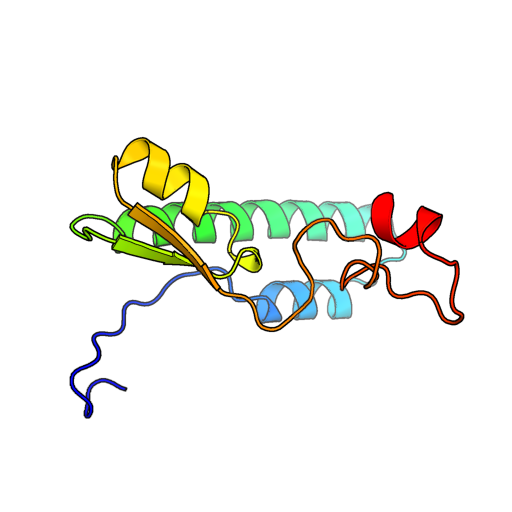1
ATOM 691 C C . MET A 1 87 ? -1.450 -13.824 -2.171 1.00 91.44 87 MET A C 1
ATOM 693 O O . MET A 1 87 ? -1.555 -13.150 -1.141 1.00 91.44 87 MET A O 1
ATOM 697 N N . PRO A 1 88 ? -0.484 -14.755 -2.311 1.00 89.19 88 PRO A N 1
ATOM 698 C CA . PRO A 1 88 ? 0.522 -15.012 -1.282 1.00 89.19 88 PRO A CA 1
ATOM 699 C C . PRO A 1 88 ? 1.355 -13.758 -0.996 1.00 89.19 88 PRO A C 1
ATOM 701 O O . PRO A 1 88 ? 2.060 -13.253 -1.869 1.00 89.19 88 PRO A O 1
ATOM 704 N N . TRP A 1 89 ? 1.247 -13.253 0.234 1.00 91.00 89 TRP A N 1
ATOM 705 C CA . TRP A 1 89 ? 1.923 -12.025 0.677 1.00 91.00 89 TRP A CA 1
ATOM 706 C C . TRP A 1 89 ? 2.661 -12.177 2.009 1.00 91.00 89 TRP A C 1
ATOM 708 O O . TRP A 1 89 ? 3.460 -11.332 2.404 1.00 91.00 89 TRP A O 1
ATOM 718 N N . THR A 1 90 ? 2.365 -13.240 2.751 1.00 87.75 90 THR A N 1
ATOM 719 C CA . THR A 1 90 ? 3.037 -13.537 4.014 1.00 87.75 90 THR A CA 1
ATOM 720 C C . THR A 1 90 ? 4.225 -14.440 3.741 1.00 87.75 90 THR A C 1
ATOM 722 O O . THR A 1 90 ? 4.108 -15.376 2.952 1.00 87.75 90 THR A O 1
ATOM 725 N N . GLN A 1 91 ? 5.344 -14.181 4.420 1.00 87.06 91 GLN A N 1
ATOM 726 C CA . GLN A 1 91 ? 6.539 -15.008 4.308 1.00 87.06 91 GLN A CA 1
ATOM 727 C C . GLN A 1 91 ? 6.192 -16.474 4.585 1.00 87.06 91 GLN A C 1
ATOM 729 O O . GLN A 1 91 ? 5.688 -16.823 5.654 1.00 87.06 91 GLN A O 1
ATOM 734 N N . THR A 1 92 ? 6.452 -17.330 3.604 1.00 88.00 92 THR A N 1
ATOM 735 C CA . THR A 1 92 ? 6.129 -18.751 3.664 1.00 88.00 92 THR A CA 1
ATOM 736 C C . THR A 1 92 ? 7.166 -19.553 2.895 1.00 88.00 92 THR A C 1
ATOM 738 O O . THR A 1 92 ? 7.854 -19.058 2.015 1.00 88.00 92 THR A O 1
ATOM 741 N N . ARG A 1 93 ? 7.312 -20.825 3.251 1.00 88.44 93 ARG A N 1
ATOM 742 C CA . ARG A 1 93 ? 8.187 -21.768 2.544 1.00 88.44 93 ARG A CA 1
ATOM 743 C C . ARG A 1 93 ? 7.470 -22.492 1.408 1.00 88.44 93 ARG A C 1
ATOM 745 O O . ARG A 1 93 ? 8.126 -23.073 0.547 1.00 88.44 93 ARG A O 1
ATOM 752 N N . GLU A 1 94 ? 6.142 -22.466 1.417 1.00 88.00 94 GLU A N 1
ATOM 753 C CA . GLU A 1 94 ? 5.304 -23.257 0.514 1.00 88.00 94 GLU A CA 1
ATOM 754 C C . GLU A 1 94 ? 5.045 -22.554 -0.816 1.00 88.00 94 GLU A C 1
ATOM 756 O O . GLU A 1 94 ? 5.085 -23.197 -1.862 1.00 88.00 94 GLU A O 1
ATOM 761 N N . TYR A 1 95 ? 4.839 -21.237 -0.782 1.00 86.94 95 TYR A N 1
ATOM 762 C CA . TYR A 1 95 ? 4.495 -20.435 -1.953 1.00 86.94 95 TYR A CA 1
ATOM 763 C C . TYR A 1 95 ? 5.541 -19.340 -2.188 1.00 86.94 95 TYR A C 1
ATOM 765 O O . TYR A 1 95 ? 5.983 -18.726 -1.218 1.00 86.94 95 TYR A O 1
ATOM 773 N N . PRO A 1 96 ? 5.935 -19.073 -3.444 1.00 87.44 96 PRO A N 1
ATOM 774 C CA . PRO A 1 96 ? 6.772 -17.922 -3.762 1.00 87.44 96 PRO A CA 1
ATOM 775 C C . PRO A 1 96 ? 5.994 -16.616 -3.567 1.00 87.44 96 PRO A C 1
ATOM 777 O O . PRO A 1 96 ? 4.762 -16.587 -3.669 1.00 87.44 96 PRO A O 1
ATOM 780 N N . HIS A 1 97 ? 6.718 -15.520 -3.345 1.00 88.00 97 HIS A N 1
ATOM 781 C CA . HIS A 1 97 ? 6.122 -14.189 -3.332 1.00 88.00 97 HIS A CA 1
ATOM 782 C C . HIS A 1 97 ? 5.486 -13.857 -4.690 1.00 88.00 97 HIS A C 1
ATOM 784 O O . HIS A 1 97 ? 6.047 -14.155 -5.746 1.00 88.00 97 HIS A O 1
ATOM 790 N N . MET A 1 98 ? 4.333 -13.182 -4.678 1.00 87.12 98 MET A N 1
ATOM 791 C CA . MET A 1 98 ? 3.516 -12.954 -5.878 1.00 87.12 98 MET A CA 1
ATOM 792 C C . MET A 1 98 ? 4.255 -12.235 -7.024 1.00 87.12 98 MET A C 1
ATOM 794 O O . MET A 1 98 ? 3.976 -12.478 -8.194 1.00 87.12 98 MET A O 1
ATOM 798 N N . PHE A 1 99 ? 5.207 -11.355 -6.703 1.00 86.69 99 PHE A N 1
ATOM 799 C CA . PHE A 1 99 ? 6.009 -10.635 -7.707 1.00 86.69 99 PHE A CA 1
ATOM 800 C C . PHE A 1 99 ? 7.305 -11.342 -8.121 1.00 86.69 99 PHE A C 1
ATOM 802 O O . PHE A 1 99 ? 8.018 -10.838 -8.984 1.00 86.69 99 PHE A O 1
ATOM 809 N N . ALA A 1 100 ? 7.619 -12.489 -7.523 1.00 87.44 100 ALA A N 1
ATOM 810 C CA . ALA A 1 100 ? 8.842 -13.243 -7.773 1.00 87.44 100 ALA A CA 1
ATOM 811 C C . ALA A 1 100 ? 8.522 -14.728 -7.993 1.00 87.44 100 ALA A C 1
ATOM 813 O O . ALA A 1 100 ? 9.167 -15.605 -7.430 1.00 87.44 100 ALA A O 1
ATOM 814 N N . VAL A 1 101 ? 7.490 -15.020 -8.789 1.00 87.50 101 VAL A N 1
ATOM 815 C CA . VAL A 1 101 ? 7.149 -16.400 -9.152 1.00 87.50 101 VAL A CA 1
ATOM 816 C C . VAL A 1 101 ? 8.187 -16.912 -10.159 1.00 87.50 101 VAL A C 1
ATOM 818 O O . VAL A 1 101 ? 8.308 -16.325 -11.235 1.00 87.50 101 VAL A O 1
ATOM 821 N N . PRO A 1 102 ? 8.948 -17.973 -9.840 1.00 86.94 102 PRO A N 1
ATOM 822 C CA . PRO A 1 102 ? 9.936 -18.519 -10.760 1.00 86.94 102 PRO A CA 1
ATOM 823 C C . PRO A 1 102 ? 9.268 -19.400 -11.828 1.00 86.94 102 PRO A C 1
ATOM 825 O O . PRO A 1 102 ? 8.253 -20.044 -11.563 1.00 86.94 102 PRO A O 1
ATOM 828 N N . ASP A 1 103 ? 9.874 -19.497 -13.017 1.00 88.12 103 ASP A N 1
ATOM 829 C CA . ASP A 1 103 ? 9.383 -20.359 -14.111 1.00 88.12 103 ASP A CA 1
ATOM 830 C C . ASP A 1 103 ? 9.402 -21.857 -13.754 1.00 88.12 103 ASP A C 1
ATOM 832 O O . ASP A 1 103 ? 8.673 -22.669 -14.324 1.00 88.12 103 ASP A O 1
ATOM 836 N N . TYR A 1 104 ? 10.255 -22.240 -12.804 1.00 86.31 104 TYR A N 1
ATOM 837 C CA . TYR A 1 104 ? 10.385 -23.596 -12.285 1.00 86.31 104 TYR A CA 1
ATOM 838 C C . TYR A 1 104 ? 10.481 -23.570 -10.762 1.00 86.31 104 TYR A C 1
ATOM 840 O O . TYR A 1 104 ? 10.901 -22.584 -10.163 1.00 86.31 104 TYR A O 1
ATOM 848 N N . ASN A 1 105 ? 10.111 -24.674 -10.112 1.00 83.50 105 ASN A N 1
ATOM 849 C CA . ASN A 1 105 ? 10.130 -24.755 -8.655 1.00 83.50 105 ASN A CA 1
ATOM 850 C C . ASN A 1 105 ? 11.573 -24.661 -8.119 1.00 83.50 105 ASN A C 1
ATOM 852 O O . ASN A 1 105 ? 12.334 -25.625 -8.194 1.00 83.50 105 ASN A O 1
ATOM 856 N N . MET A 1 106 ? 11.935 -23.499 -7.567 1.00 84.06 106 MET A N 1
ATOM 857 C CA . MET A 1 106 ? 13.248 -23.230 -6.962 1.00 84.06 106 MET A CA 1
ATOM 858 C C . MET A 1 106 ? 13.357 -23.714 -5.503 1.00 84.06 106 MET A C 1
ATOM 860 O O . MET A 1 106 ? 14.398 -23.559 -4.862 1.00 84.06 106 MET A O 1
ATOM 864 N N . GLY A 1 107 ? 12.300 -24.340 -4.981 1.00 87.12 107 GLY A N 1
ATOM 865 C CA . GLY A 1 107 ? 12.264 -24.951 -3.660 1.00 87.12 107 GLY A CA 1
ATOM 866 C C . GLY A 1 107 ? 12.026 -23.968 -2.513 1.00 87.12 107 GLY A C 1
ATOM 867 O O . GLY A 1 107 ? 11.994 -22.748 -2.665 1.00 87.12 107 GLY A O 1
ATOM 868 N N . SER A 1 108 ? 11.891 -24.535 -1.313 1.00 84.62 108 SER A N 1
ATOM 869 C CA . SER A 1 108 ? 11.515 -23.800 -0.098 1.00 84.62 108 SER A CA 1
ATOM 870 C C . SER A 1 108 ? 12.497 -22.692 0.302 1.00 84.62 108 SER A C 1
ATOM 872 O O . SER A 1 108 ? 12.087 -21.746 0.973 1.00 84.62 108 SER A O 1
ATOM 874 N N . GLY A 1 109 ? 13.778 -22.811 -0.064 1.00 85.56 109 GLY A N 1
ATOM 875 C CA . GLY A 1 109 ? 14.783 -21.790 0.237 1.00 85.56 109 GLY A CA 1
ATOM 876 C C . GLY A 1 109 ? 14.542 -20.494 -0.535 1.00 85.56 109 GLY A C 1
ATOM 877 O O . GLY A 1 109 ? 14.669 -19.420 0.041 1.00 85.56 109 GLY A O 1
ATOM 878 N N . TYR A 1 110 ? 14.133 -20.597 -1.802 1.00 84.31 110 TYR A N 1
ATOM 879 C CA . TYR A 1 110 ? 13.792 -19.438 -2.625 1.00 84.31 110 TYR A CA 1
ATOM 880 C C . TYR A 1 110 ? 12.527 -18.751 -2.105 1.00 84.31 110 TYR A C 1
ATOM 882 O O . TYR A 1 110 ? 12.567 -17.561 -1.815 1.00 84.31 110 TYR A O 1
ATOM 890 N N . ASN A 1 111 ? 11.470 -19.531 -1.849 1.00 86.38 111 ASN A N 1
ATOM 891 C CA . ASN A 1 111 ? 10.194 -19.028 -1.327 1.00 86.38 111 ASN A CA 1
ATOM 892 C C . ASN A 1 111 ? 10.330 -18.287 0.012 1.00 86.38 111 ASN A C 1
ATOM 894 O O . ASN A 1 111 ? 9.560 -17.386 0.291 1.00 86.38 111 ASN A O 1
ATOM 898 N N . TYR A 1 112 ? 11.300 -18.660 0.855 1.00 84.19 112 TYR A N 1
ATOM 899 C CA . TYR A 1 112 ? 11.533 -17.963 2.123 1.00 84.19 112 TYR A CA 1
ATOM 900 C C . TYR A 1 112 ? 12.307 -16.645 1.961 1.00 84.19 112 TYR A C 1
ATOM 902 O O . TYR A 1 112 ? 12.199 -15.768 2.822 1.00 84.19 112 TYR A O 1
ATOM 910 N N . MET A 1 113 ? 13.135 -16.539 0.914 1.00 81.25 113 MET A N 1
ATOM 911 C CA . MET A 1 113 ? 13.932 -15.343 0.620 1.00 81.25 113 MET A CA 1
ATOM 912 C C . MET A 1 113 ? 13.134 -14.263 -0.109 1.00 81.25 113 MET A C 1
ATOM 914 O O . MET A 1 113 ? 13.438 -13.085 0.065 1.00 81.25 113 MET A O 1
ATOM 918 N N . THR A 1 114 ? 12.173 -14.664 -0.939 1.00 65.50 114 THR A N 1
ATOM 919 C CA . THR A 1 114 ? 11.250 -13.772 -1.653 1.00 65.50 114 THR A CA 1
ATOM 920 C C . THR A 1 114 ? 9.989 -13.540 -0.847 1.00 65.50 114 THR A C 1
ATOM 922 O O . THR A 1 114 ? 9.594 -12.367 -0.696 1.00 65.50 114 THR A O 1
#

Foldseek 3Di:
DVVVVDDDDDAFQDCVVLVVLCVVLPPPDPVSVVVSVVVVVVRLVSRQVRVLVVCPPPQEDEDACVSVNQVVSCVVVVHHYHHDDPADDDQFQPDAHPVDHDPDDPGSVRRNVD

InterPro domains:
  IPR004276 Glycosyltransferase family 28, N-terminal domain [PF03033] (47-96)
  IPR050426 Glycosyltransferase 28 [PTHR48050] (2-114)

Organism: Phakopsora pachyrhizi (NCBI:txid170000)

pLDDT: mean 86.74, std 7.09, range [61.94, 94.94]

Sequence (114 aa):
IEGYGIEFVENRGDPAELMKICIINGMYTLASIREVLCKFWVWLDSLLVSSYKTCKGTNILFESPSTMSGIHITEVLEILYFRAFTMPWTQTREYPHMFAVPDYNMGSGYNYMT

Secondary structure (DSSP, 8-state):
-GGGT---------HHHHHHHHHHH-TTSHHHHHHHHHHHHHHHHHHHHHHHHHHTT-SEEEE-GGG--HHHHHHHHT-EEEE--SS--S--SSS--TT---SS---HHHHHH-

Radius of gyration: 17.83 Å; chains: 1; bounding box: 46×38×40 Å